Protein AF-A0A5N5MQF2-F1 (afdb_monomer)

Organism: NCBI:txid2182728

pLDDT: mean 72.48, std 24.86, range [33.41, 98.69]

Solvent-accessible surface area (backbone atoms only — not comparable to full-atom values): 11112 Å² total; per-residue (Å²): 139,81,80,82,77,86,70,81,81,87,81,77,82,88,78,95,72,97,70,81,94,75,65,84,89,76,62,84,76,62,68,69,58,71,74,70,72,70,85,84,79,93,79,78,84,90,84,76,84,92,65,84,77,72,84,66,89,66,79,72,50,72,69,56,53,56,50,48,48,52,53,50,50,52,46,42,51,67,66,54,61,62,47,62,47,84,42,76,40,72,67,96,74,68,95,82,85,67,76,70,52,30,34,45,52,43,65,73,66,34,89,53,79,63,49,57,71,69,59,35,41,53,53,63,74,67,57,90,68,75,83,67,92,54,50,88,57,49,50,64,30,55,77,50,75,67,59,73,79,84,81,70,68,79,80,72,96,74,81,131

Foldseek 3Di:
DDDDDPDPPPDDDDDDDPDDPPDVVPPDPPPVLVVPDDPDDDDDDDDDDDDDDDPPPPDDDPVRVLVVLLVVLVCCVPPPLPDDQAAKDADPDDDPPDGIDGSVCCCVPVPQNVDDSVSNSVVVVPDPDDDPSCCVPVVVCVVVVNDDDPPDDPPDPDDD

InterPro domains:
  IPR036866 Ribonuclease Z/Hydroxyacylglutathione hydrolase-like [G3DSA:3.60.15.10] (70-147)
  IPR036866 Ribonuclease Z/Hydroxyacylglutathione hydrolase-like [SSF56281] (76-152)
  IPR051682 Mitochondrial Persulfide Dioxygenase [PTHR43084] (75-150)

Mean predicted aligned error: 16.93 Å

Nearest PDB structures (foldseek):
  2gcu-assembly2_D  TM=9.999E-01  e=8.988E-09  Arabidopsis thaliana
  4chl-assembly1_A  TM=9.758E-01  e=4.267E-07  Homo sapiens
  5ve4-assembly2_B  TM=9.529E-01  e=1.035E-06  Paraburkholderia phytofirmans PsJN
  5ve5-assembly3_C  TM=9.704E-01  e=1.333E-06  Paraburkholderia phytofirmans PsJN
  5ve4-assembly1_A  TM=8.975E-01  e=1.251E-06  Paraburkholderia phytofirmans PsJN

Structure (mmCIF, N/CA/C/O backbone):
data_AF-A0A5N5MQF2-F1
#
_entry.id   AF-A0A5N5MQF2-F1
#
loop_
_atom_site.group_PDB
_atom_site.id
_atom_site.type_symbol
_atom_site.label_atom_id
_atom_site.label_alt_id
_atom_site.label_comp_id
_atom_site.label_asym_id
_atom_site.label_entity_id
_atom_site.label_seq_id
_atom_site.pdbx_PDB_ins_code
_atom_site.Cartn_x
_atom_site.Cartn_y
_atom_site.Cartn_z
_atom_site.occupancy
_atom_site.B_iso_or_equiv
_atom_site.auth_seq_id
_atom_site.auth_comp_id
_atom_site.auth_asym_id
_atom_site.auth_atom_id
_atom_site.pdbx_PDB_model_num
ATOM 1 N N . MET A 1 1 ? -20.393 3.496 -43.168 1.00 39.94 1 MET A N 1
ATOM 2 C CA . MET A 1 1 ? -19.807 2.215 -43.626 1.00 39.94 1 MET A CA 1
ATOM 3 C C . MET A 1 1 ? -18.710 1.911 -42.637 1.00 39.94 1 MET A C 1
ATOM 5 O O . MET A 1 1 ? -17.545 2.183 -42.888 1.00 39.94 1 MET A O 1
ATOM 9 N N . ASP A 1 2 ? -19.152 1.508 -41.455 1.00 40.41 2 ASP A N 1
ATOM 10 C CA . ASP A 1 2 ? -18.338 1.402 -40.256 1.00 40.41 2 ASP A CA 1
ATOM 11 C C . ASP A 1 2 ? -17.749 -0.004 -40.193 1.00 40.41 2 ASP A C 1
ATOM 13 O O . ASP A 1 2 ? -18.472 -1.000 -40.202 1.00 40.41 2 ASP A O 1
ATOM 17 N N . THR A 1 3 ? -16.424 -0.086 -40.182 1.00 43.38 3 THR A N 1
ATOM 18 C CA . THR A 1 3 ? -15.685 -1.309 -39.865 1.00 43.38 3 THR A CA 1
ATOM 19 C C . THR A 1 3 ? -15.815 -1.594 -38.367 1.00 43.38 3 THR A C 1
ATOM 21 O O . THR A 1 3 ? -15.510 -0.702 -37.571 1.00 43.38 3 THR A O 1
ATOM 24 N N . PRO A 1 4 ? -16.234 -2.797 -37.939 1.00 46.19 4 PRO A N 1
ATOM 25 C CA . PRO A 1 4 ? -16.328 -3.108 -36.522 1.00 46.19 4 PRO A CA 1
ATOM 26 C C . PRO A 1 4 ? -14.930 -3.321 -35.933 1.00 46.19 4 PRO A C 1
ATOM 28 O O . PRO A 1 4 ? -14.148 -4.145 -36.407 1.00 46.19 4 PRO A O 1
ATOM 31 N N . ILE A 1 5 ? -14.640 -2.566 -34.875 1.00 44.81 5 ILE A N 1
ATOM 32 C CA . ILE A 1 5 ? -13.528 -2.803 -33.956 1.00 44.81 5 ILE A CA 1
ATOM 33 C C . ILE A 1 5 ? -13.763 -4.172 -33.311 1.00 44.81 5 ILE A C 1
ATOM 35 O O . ILE A 1 5 ? -14.823 -4.409 -32.729 1.00 44.81 5 ILE A O 1
ATOM 39 N N . ALA A 1 6 ? -12.790 -5.076 -33.433 1.00 40.97 6 ALA A N 1
ATOM 40 C CA . ALA A 1 6 ? -12.801 -6.358 -32.746 1.00 40.97 6 ALA A CA 1
ATOM 41 C C . ALA A 1 6 ? -12.780 -6.109 -31.232 1.00 40.97 6 ALA A C 1
ATOM 43 O O . ALA A 1 6 ? -11.758 -5.756 -30.648 1.00 40.97 6 ALA A O 1
ATOM 44 N N . VAL A 1 7 ? -13.944 -6.242 -30.605 1.00 40.75 7 VAL A N 1
ATOM 45 C CA . VAL A 1 7 ? -14.081 -6.264 -29.153 1.00 40.75 7 VAL A CA 1
ATOM 46 C C . VAL A 1 7 ? -13.585 -7.633 -28.699 1.00 40.75 7 VAL A C 1
ATOM 48 O O . VAL A 1 7 ? -14.117 -8.652 -29.139 1.00 40.75 7 VAL A O 1
ATOM 51 N N . ASN A 1 8 ? -12.543 -7.650 -27.866 1.00 43.03 8 ASN A N 1
ATOM 52 C CA . ASN A 1 8 ? -12.005 -8.858 -27.241 1.00 43.03 8 ASN A CA 1
ATOM 53 C C . ASN A 1 8 ? -13.143 -9.738 -26.704 1.00 43.03 8 ASN A C 1
ATOM 55 O O . ASN A 1 8 ? -13.926 -9.321 -25.850 1.00 43.03 8 ASN A O 1
ATOM 59 N N . SER A 1 9 ? -13.219 -10.967 -27.207 1.00 44.78 9 SER A N 1
ATOM 60 C CA . SER A 1 9 ? -14.314 -11.921 -27.019 1.00 44.78 9 SER A CA 1
ATOM 61 C C . SER A 1 9 ? -14.342 -12.600 -25.643 1.00 44.78 9 SER A C 1
ATOM 63 O O . SER A 1 9 ? -14.830 -13.719 -25.524 1.00 44.78 9 SER A O 1
ATOM 65 N N . CYS A 1 10 ? -13.843 -11.963 -24.582 1.00 41.53 10 CYS A N 1
ATOM 66 C CA . CYS A 1 10 ? -13.734 -12.599 -23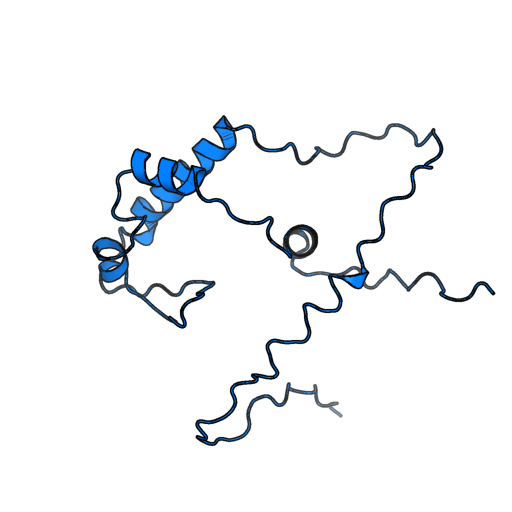.260 1.00 41.53 10 CYS A CA 1
ATOM 67 C C . CYS A 1 10 ? -15.013 -12.482 -22.403 1.00 41.53 10 CYS A C 1
ATOM 69 O O . CYS A 1 10 ? -14.985 -12.607 -21.183 1.00 41.53 10 CYS A O 1
ATOM 71 N N . LEU A 1 11 ? -16.157 -12.225 -23.036 1.00 47.66 11 LEU A N 1
ATOM 72 C CA . LEU A 1 11 ? -17.469 -12.163 -22.396 1.00 47.66 11 LEU A CA 1
ATOM 73 C C . LEU A 1 11 ? -18.433 -13.051 -23.176 1.00 47.66 11 LEU A C 1
ATOM 75 O O . LEU A 1 11 ? -19.255 -12.553 -23.941 1.00 47.66 11 LEU A O 1
ATOM 79 N N . GLN A 1 12 ? -18.325 -14.367 -22.986 1.00 40.62 12 GLN A N 1
ATOM 80 C CA . GLN A 1 12 ? -19.430 -15.294 -23.222 1.00 40.62 12 GLN A CA 1
ATOM 81 C C . GLN A 1 12 ? -19.213 -16.642 -22.510 1.00 40.62 12 GLN A C 1
ATOM 83 O O . GLN A 1 12 ? -18.379 -17.448 -22.893 1.00 40.62 12 GLN A O 1
ATOM 88 N N . ASP A 1 13 ? -20.048 -16.825 -21.487 1.00 38.88 13 ASP A N 1
ATOM 89 C CA . ASP A 1 13 ? -20.686 -18.065 -21.026 1.00 38.88 13 ASP A CA 1
ATOM 90 C C . ASP A 1 13 ? -19.863 -19.171 -20.318 1.00 38.88 13 ASP A C 1
ATOM 92 O O . ASP A 1 13 ? -19.220 -20.018 -20.924 1.00 38.88 13 ASP A O 1
ATOM 96 N N . LYS A 1 14 ? -20.004 -19.151 -18.981 1.00 42.91 14 LYS A N 1
ATOM 97 C CA . LYS A 1 14 ? -20.322 -20.249 -18.038 1.00 42.91 14 LYS A CA 1
ATOM 98 C C . LYS A 1 14 ? -19.770 -21.657 -18.324 1.00 42.91 14 LYS A C 1
ATOM 100 O O . LYS A 1 14 ? -20.151 -22.310 -19.283 1.00 42.91 14 LYS A O 1
ATOM 105 N N . THR A 1 15 ? -19.181 -22.279 -17.304 1.00 33.41 15 THR A N 1
ATOM 106 C CA . THR A 1 15 ? -19.883 -23.187 -16.367 1.00 33.41 15 THR A CA 1
ATOM 107 C C . THR A 1 15 ? -18.901 -23.764 -15.342 1.00 33.41 15 THR A C 1
ATOM 109 O O . THR A 1 15 ? -17.696 -23.805 -15.548 1.00 33.41 15 THR A O 1
ATOM 112 N N . MET A 1 16 ? -19.447 -24.131 -14.187 1.00 46.72 16 MET A N 1
ATOM 113 C CA . MET A 1 16 ? -18.772 -24.716 -13.034 1.00 46.72 16 MET A CA 1
ATOM 114 C C . MET A 1 16 ? -18.243 -26.113 -13.403 1.00 46.72 16 MET A C 1
ATOM 116 O O . MET A 1 16 ? -19.049 -27.016 -13.608 1.00 46.72 16 MET A O 1
ATOM 120 N N . ASP A 1 17 ? -16.924 -26.304 -13.457 1.00 34.88 17 ASP A N 1
ATOM 121 C CA . ASP A 1 17 ? -16.316 -27.630 -13.311 1.00 34.88 17 ASP A CA 1
ATOM 122 C C . ASP A 1 17 ? -15.021 -27.524 -12.496 1.00 34.88 17 ASP A C 1
ATOM 124 O O . ASP A 1 17 ? -14.096 -26.776 -12.816 1.00 34.88 17 ASP A O 1
ATOM 128 N N . THR A 1 18 ? -14.992 -28.234 -11.373 1.00 46.59 18 THR A N 1
ATOM 129 C CA . THR A 1 18 ? -13.865 -28.304 -10.445 1.00 46.59 18 THR A CA 1
ATOM 130 C C . THR A 1 18 ? -12.971 -29.472 -10.836 1.00 46.59 18 THR A C 1
ATOM 132 O O . THR A 1 18 ? -12.947 -30.491 -10.150 1.00 46.59 18 THR A O 1
ATOM 135 N N . SER A 1 19 ? -12.222 -29.352 -11.927 1.00 44.56 19 SER A N 1
ATOM 136 C CA . SER A 1 19 ? -11.018 -30.158 -12.140 1.00 44.56 19 SER A CA 1
ATOM 137 C C . SER A 1 19 ? -10.141 -29.513 -13.214 1.00 44.56 19 SER A C 1
ATOM 139 O O . SER A 1 19 ? -10.631 -29.056 -14.237 1.00 44.56 19 SER A O 1
ATOM 141 N N . THR A 1 20 ? -8.833 -29.448 -12.955 1.00 43.25 20 THR A N 1
ATOM 142 C CA . THR A 1 20 ? -7.781 -28.850 -13.806 1.00 43.25 20 THR A CA 1
ATOM 143 C C . THR A 1 20 ? -7.849 -27.328 -14.010 1.00 43.25 20 THR A C 1
ATOM 145 O O . THR A 1 20 ? -8.266 -26.824 -15.044 1.00 43.25 20 THR A O 1
ATOM 148 N N . ALA A 1 21 ? -7.343 -26.579 -13.024 1.00 38.84 21 ALA A N 1
ATOM 149 C CA . ALA A 1 21 ? -7.030 -25.159 -13.174 1.00 38.84 21 ALA A CA 1
ATOM 150 C C . ALA A 1 21 ? -5.727 -24.980 -13.974 1.00 38.84 21 ALA A C 1
ATOM 152 O O . ALA A 1 21 ? -4.650 -24.892 -13.393 1.00 38.84 21 ALA A O 1
ATOM 153 N N . ASN A 1 22 ? -5.835 -24.934 -15.301 1.00 41.47 22 ASN A N 1
ATOM 154 C CA . ASN A 1 22 ? -4.875 -24.222 -16.141 1.00 41.47 22 ASN A CA 1
ATOM 155 C C . ASN A 1 22 ? -5.629 -23.059 -16.780 1.00 41.47 22 ASN A C 1
ATOM 157 O O . ASN A 1 22 ? -6.371 -23.234 -17.743 1.00 41.47 22 ASN A O 1
ATOM 161 N N . ASP A 1 23 ? -5.482 -21.891 -16.164 1.00 44.72 23 ASP A N 1
ATOM 162 C CA . ASP A 1 23 ? -6.100 -20.644 -16.591 1.00 44.72 23 ASP A CA 1
ATOM 163 C C . ASP A 1 23 ? -5.308 -20.088 -17.796 1.00 44.72 23 ASP A C 1
ATOM 165 O O . ASP A 1 23 ? -4.124 -19.759 -17.642 1.00 44.72 23 ASP A O 1
ATOM 169 N N . PRO A 1 24 ? -5.893 -19.985 -19.005 1.00 38.56 24 PRO A N 1
ATOM 170 C CA . PRO A 1 24 ? -5.155 -19.623 -20.220 1.00 38.56 24 PRO A CA 1
ATOM 171 C C . PRO A 1 24 ? -4.653 -18.170 -20.222 1.00 38.56 24 PRO A C 1
ATOM 173 O O . PRO A 1 24 ? -3.838 -17.802 -21.060 1.00 38.56 24 PRO A O 1
ATOM 176 N N . CYS A 1 25 ? -5.081 -17.340 -19.266 1.00 40.88 25 CYS A N 1
ATOM 177 C CA . CYS A 1 25 ? -4.649 -15.945 -19.160 1.00 40.88 25 CYS A CA 1
ATOM 178 C C . CYS A 1 25 ? -3.288 -15.760 -18.448 1.00 40.88 25 CYS A C 1
ATOM 180 O O . CYS A 1 25 ? -2.805 -14.634 -18.343 1.00 40.88 25 CYS A O 1
ATOM 182 N N . SER A 1 26 ? -2.659 -16.834 -17.952 1.00 46.34 26 SER A N 1
ATOM 183 C CA . SER A 1 26 ? -1.424 -16.746 -17.150 1.00 46.34 26 SER A CA 1
ATOM 184 C C . SER A 1 26 ? -0.123 -17.097 -17.890 1.00 46.34 26 SER A C 1
ATOM 186 O O . SER A 1 26 ? 0.938 -17.036 -17.268 1.00 46.34 26 SER A O 1
ATOM 188 N N . GLN A 1 27 ? -0.152 -17.476 -19.176 1.00 42.53 27 GLN A N 1
ATOM 189 C CA . GLN A 1 27 ? 1.030 -18.085 -19.818 1.00 42.53 27 GLN A CA 1
ATOM 190 C C . GLN A 1 27 ? 1.770 -17.251 -20.878 1.00 42.53 27 GLN A C 1
ATOM 192 O O . GLN A 1 27 ? 2.931 -17.550 -21.129 1.00 42.53 27 GLN A O 1
ATOM 197 N N . ASP A 1 28 ? 1.214 -16.167 -21.421 1.00 42.81 28 ASP A N 1
ATOM 198 C CA . ASP A 1 28 ? 1.810 -15.562 -22.632 1.00 42.81 28 ASP A CA 1
ATOM 199 C C . ASP A 1 28 ? 2.867 -14.461 -22.417 1.00 42.81 28 ASP A C 1
ATOM 201 O O . ASP A 1 28 ? 3.493 -14.020 -23.378 1.00 42.81 28 ASP A O 1
ATOM 205 N N . SER A 1 29 ? 3.133 -14.001 -21.191 1.00 44.06 29 SER A N 1
ATOM 206 C CA . SER A 1 29 ? 4.087 -12.891 -20.975 1.00 44.06 29 SER A CA 1
ATOM 207 C C . SER A 1 29 ? 5.497 -13.311 -20.548 1.00 44.06 29 SER A C 1
ATOM 209 O O . SER A 1 29 ? 6.411 -12.490 -20.604 1.00 44.06 29 SER A O 1
ATOM 211 N N . ASN A 1 30 ? 5.707 -14.566 -20.134 1.00 48.09 30 ASN A N 1
ATOM 212 C CA . ASN A 1 30 ? 6.993 -15.002 -19.568 1.00 48.09 30 ASN A CA 1
ATOM 213 C C . ASN A 1 30 ? 7.973 -15.596 -20.594 1.00 48.09 30 ASN A C 1
ATOM 215 O O . ASN A 1 30 ? 9.176 -15.534 -20.357 1.00 48.09 30 ASN A O 1
ATOM 219 N N . GLU A 1 31 ? 7.518 -16.142 -21.726 1.00 40.78 31 GLU A N 1
ATOM 220 C CA . GLU A 1 31 ? 8.438 -16.779 -22.687 1.00 40.78 31 GLU A CA 1
ATOM 221 C C . GLU A 1 31 ? 9.243 -15.759 -23.507 1.00 40.78 31 GLU A C 1
ATOM 223 O O . GLU A 1 31 ? 10.397 -16.008 -23.852 1.00 40.78 31 GLU A O 1
ATOM 228 N N . HIS A 1 32 ? 8.685 -14.569 -23.749 1.00 37.59 32 HIS A N 1
ATOM 229 C CA . HIS A 1 32 ? 9.365 -13.528 -24.523 1.00 37.59 32 HIS A CA 1
ATOM 230 C C . HIS A 1 32 ? 10.489 -12.821 -23.741 1.00 37.59 32 HIS A C 1
ATOM 232 O O . HIS A 1 32 ? 11.425 -12.292 -24.337 1.00 37.59 32 HIS A O 1
ATOM 238 N N . TYR A 1 33 ? 10.427 -12.828 -22.403 1.00 42.06 33 TYR A N 1
ATOM 239 C CA . TYR A 1 33 ? 11.410 -12.155 -21.547 1.00 42.06 33 TYR A CA 1
ATOM 240 C C . TYR A 1 33 ? 12.741 -12.928 -21.477 1.00 42.06 33 TYR A C 1
ATOM 242 O O . TYR A 1 33 ? 13.809 -12.339 -21.653 1.00 42.06 33 TYR A O 1
ATOM 250 N N . GLU A 1 34 ? 12.681 -14.255 -21.316 1.00 44.44 34 GLU A N 1
ATOM 251 C CA . GLU A 1 34 ? 13.854 -15.141 -21.183 1.00 44.44 34 GLU A CA 1
ATOM 252 C C . GLU A 1 34 ? 14.735 -15.187 -22.447 1.00 44.44 34 GLU A C 1
ATOM 254 O O . GLU A 1 34 ? 15.949 -15.356 -22.360 1.00 44.44 34 GLU A O 1
ATOM 259 N N . GLN A 1 35 ? 14.165 -14.978 -23.637 1.00 42.62 35 GLN A N 1
ATOM 260 C CA . GLN A 1 35 ? 14.924 -15.017 -24.896 1.00 42.62 35 GLN A CA 1
ATOM 261 C C . GLN A 1 35 ? 15.762 -13.758 -25.169 1.00 42.62 35 GLN A C 1
ATOM 263 O O . GLN A 1 35 ? 16.653 -13.792 -26.018 1.00 42.62 35 GLN A O 1
ATOM 268 N N . SER A 1 36 ? 15.521 -12.660 -24.446 1.00 41.84 36 SER A N 1
ATOM 269 C CA . SER A 1 36 ? 16.158 -11.362 -24.717 1.00 41.84 36 SER A CA 1
ATOM 270 C C . SER A 1 36 ? 17.485 -11.124 -23.981 1.00 41.84 36 SER A C 1
ATOM 272 O O . SER A 1 36 ? 18.146 -10.114 -24.216 1.00 41.84 36 SER A O 1
ATOM 274 N N . HIS A 1 37 ? 17.911 -12.028 -23.094 1.00 47.62 37 HIS A N 1
ATOM 275 C CA . HIS A 1 37 ? 19.148 -11.877 -22.318 1.00 47.62 37 HIS A CA 1
ATOM 276 C C . HIS A 1 37 ? 20.272 -12.767 -22.866 1.00 47.62 37 HIS A C 1
ATOM 278 O O . HIS A 1 37 ? 20.575 -13.832 -22.333 1.00 47.62 37 HIS A O 1
ATOM 284 N N . GLN A 1 38 ? 20.919 -12.312 -23.941 1.00 45.22 38 GLN A N 1
ATOM 285 C CA . GLN A 1 38 ? 22.249 -12.795 -24.333 1.00 45.22 38 GLN A CA 1
ATOM 286 C C . GLN A 1 38 ? 23.336 -11.968 -23.610 1.00 45.22 38 GLN A C 1
ATOM 288 O O . GLN A 1 38 ? 23.121 -10.779 -23.361 1.00 45.22 38 GLN A O 1
ATOM 293 N N . PRO A 1 39 ? 24.494 -12.554 -23.245 1.00 40.91 39 PRO A N 1
ATOM 294 C CA . PRO A 1 39 ? 25.554 -11.834 -22.539 1.00 40.91 39 PRO A CA 1
ATOM 295 C C . PRO A 1 39 ? 26.144 -10.718 -23.416 1.00 40.91 39 PRO A C 1
ATOM 297 O O . PRO A 1 39 ? 26.428 -10.927 -24.593 1.00 40.91 39 PRO A O 1
ATOM 300 N N . LEU A 1 40 ? 26.327 -9.530 -22.830 1.00 45.06 40 LEU A N 1
ATOM 301 C CA . LEU A 1 40 ? 26.875 -8.345 -23.497 1.00 45.06 40 LEU A CA 1
ATOM 302 C C . LEU A 1 40 ? 28.302 -8.606 -24.018 1.00 45.06 40 LEU A C 1
ATOM 304 O O . LEU A 1 40 ? 29.215 -8.871 -23.235 1.00 45.06 40 LEU A O 1
ATOM 308 N N . ASP A 1 41 ? 28.476 -8.502 -25.337 1.00 38.16 41 ASP A N 1
ATOM 309 C CA . ASP A 1 41 ? 29.759 -8.560 -26.043 1.00 38.16 41 ASP A CA 1
ATOM 310 C C . ASP A 1 41 ? 30.619 -7.311 -25.746 1.00 38.16 41 ASP A C 1
ATOM 312 O O . ASP A 1 41 ? 30.142 -6.175 -25.729 1.00 38.16 41 ASP A O 1
ATOM 316 N N . SER A 1 42 ? 31.905 -7.529 -25.474 1.00 44.59 42 SER A N 1
ATOM 317 C CA . SER A 1 42 ? 32.833 -6.590 -24.830 1.00 44.59 42 SER A CA 1
ATOM 318 C C . SER A 1 42 ? 33.600 -5.654 -25.775 1.00 44.59 42 SER A C 1
ATOM 320 O O . SER A 1 42 ? 34.690 -5.195 -25.432 1.00 44.59 42 SER A O 1
ATOM 322 N N . THR A 1 43 ? 33.072 -5.322 -26.954 1.00 46.81 43 THR A N 1
ATOM 323 C CA . THR A 1 43 ? 33.776 -4.423 -27.887 1.00 46.81 43 THR A CA 1
ATOM 324 C C . THR A 1 43 ? 32.899 -3.281 -28.393 1.00 46.81 43 THR A C 1
ATOM 326 O O . THR A 1 43 ? 32.229 -3.401 -29.414 1.00 46.81 43 THR A O 1
ATOM 329 N N . LEU A 1 44 ? 32.966 -2.132 -27.713 1.00 40.12 44 LEU A N 1
ATOM 330 C CA . LEU A 1 44 ? 32.509 -0.833 -28.225 1.00 40.12 44 LEU A CA 1
ATOM 331 C C . LEU A 1 44 ? 33.734 0.055 -28.529 1.00 40.12 44 LEU A C 1
ATOM 333 O O . LEU A 1 44 ? 34.629 0.152 -27.684 1.00 40.12 44 LEU A O 1
ATOM 337 N N . PRO A 1 45 ? 33.819 0.694 -29.714 1.00 39.78 45 PRO A N 1
ATOM 338 C CA . PRO A 1 45 ? 34.944 1.555 -30.072 1.00 39.78 45 PRO A CA 1
ATOM 339 C C . PRO A 1 45 ? 34.948 2.864 -29.261 1.00 39.78 45 PRO A C 1
ATOM 341 O O . PRO A 1 45 ? 33.882 3.387 -28.922 1.00 39.78 45 PRO A O 1
ATOM 344 N N . PRO A 1 46 ? 36.132 3.435 -28.964 1.00 49.91 46 PRO A N 1
ATOM 345 C CA . PRO A 1 46 ? 36.229 4.696 -28.251 1.00 49.91 46 PRO A CA 1
ATOM 346 C C . PRO A 1 46 ? 35.915 5.843 -29.216 1.00 49.91 46 PRO A C 1
ATOM 348 O O . PRO A 1 46 ? 36.308 5.796 -30.380 1.00 49.91 46 PRO A O 1
ATOM 351 N N . ASN A 1 47 ? 35.295 6.899 -28.688 1.00 48.47 47 ASN A N 1
ATOM 352 C CA . ASN A 1 47 ? 35.004 8.196 -29.321 1.00 48.47 47 ASN A CA 1
ATOM 353 C C . ASN A 1 47 ? 33.555 8.382 -29.802 1.00 48.47 47 ASN A C 1
ATOM 355 O O . ASN A 1 47 ? 33.281 8.492 -30.995 1.00 48.47 47 ASN A O 1
ATOM 359 N N . ALA A 1 48 ? 32.647 8.554 -28.839 1.00 38.44 48 ALA A N 1
ATOM 360 C CA . ALA A 1 48 ? 31.477 9.415 -29.008 1.00 38.44 48 ALA A CA 1
ATOM 361 C C . ALA A 1 48 ? 31.747 10.761 -28.294 1.00 38.44 48 ALA A C 1
ATOM 363 O O . ALA A 1 48 ? 32.352 10.759 -27.217 1.00 38.44 48 ALA A O 1
ATOM 364 N N . PRO A 1 49 ? 31.369 11.914 -28.878 1.00 40.44 49 PRO A N 1
ATOM 365 C CA . PRO A 1 49 ? 31.644 13.225 -28.300 1.00 40.44 49 PRO A CA 1
ATOM 366 C C . PRO A 1 49 ? 30.829 13.443 -27.020 1.00 40.44 49 PRO A C 1
ATOM 368 O O . PRO A 1 49 ? 29.640 13.137 -26.970 1.00 40.44 49 PRO A O 1
ATOM 371 N N . ALA A 1 50 ? 31.482 14.006 -26.001 1.00 49.56 50 ALA A N 1
ATOM 372 C CA . ALA A 1 50 ? 30.876 14.388 -24.733 1.00 49.56 50 ALA A CA 1
ATOM 373 C C . ALA A 1 50 ? 29.816 15.480 -24.951 1.00 49.56 50 ALA A C 1
ATOM 375 O O . ALA A 1 50 ? 30.133 16.670 -24.968 1.00 49.56 50 ALA A O 1
ATOM 376 N N . ASN A 1 51 ? 28.557 15.080 -25.128 1.00 42.94 51 ASN A N 1
ATOM 377 C CA . ASN A 1 51 ? 27.426 15.960 -24.885 1.00 42.94 51 ASN A CA 1
ATOM 378 C C . ASN A 1 51 ? 26.896 15.712 -23.465 1.00 42.94 51 ASN A C 1
ATOM 380 O O . ASN A 1 51 ? 27.033 14.628 -22.903 1.00 42.94 51 ASN A O 1
ATOM 384 N N . SER A 1 52 ? 26.426 16.800 -22.862 1.00 46.97 52 SER A N 1
ATOM 385 C CA . SER A 1 52 ? 25.907 1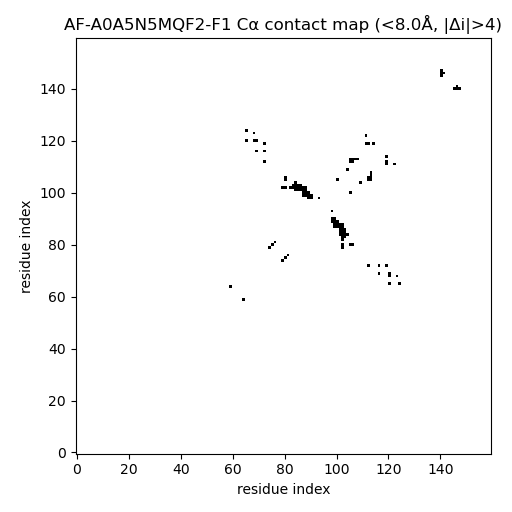6.936 -21.499 1.00 46.97 52 SER A CA 1
ATOM 386 C C . SER A 1 52 ? 25.345 15.645 -20.907 1.00 46.97 52 SER A C 1
ATOM 388 O O . SER A 1 52 ? 24.364 15.110 -21.420 1.00 46.97 52 SER A O 1
ATOM 390 N N . SER A 1 53 ? 25.968 15.207 -19.809 1.00 39.69 53 SER A N 1
ATOM 391 C CA . SER A 1 53 ? 25.571 14.049 -19.011 1.00 39.69 53 SER A CA 1
ATOM 392 C C . SER A 1 53 ? 24.046 13.971 -18.902 1.00 39.69 53 SER A C 1
ATOM 394 O O . SER A 1 53 ? 23.450 14.925 -18.392 1.00 39.69 53 SER A O 1
ATOM 396 N N . PRO A 1 54 ? 23.399 12.865 -19.312 1.00 44.91 54 PRO A N 1
ATOM 397 C CA . PRO A 1 54 ? 22.084 12.579 -18.774 1.00 44.91 54 PRO A CA 1
ATOM 398 C C . PRO A 1 54 ? 22.258 12.534 -17.255 1.00 44.91 54 PRO A C 1
ATOM 400 O O . PRO A 1 54 ? 23.284 12.052 -16.758 1.00 44.91 54 PRO A O 1
ATOM 403 N N . GLU A 1 55 ? 21.315 13.108 -16.516 1.00 45.47 55 GLU A N 1
ATOM 404 C CA . GLU A 1 55 ? 21.202 12.885 -15.080 1.00 45.47 55 GLU A CA 1
ATOM 405 C C . GLU A 1 55 ? 21.137 11.365 -14.900 1.00 45.47 55 GLU A C 1
ATOM 407 O O . GLU A 1 55 ? 20.113 10.733 -15.155 1.00 45.47 55 GLU A O 1
ATOM 412 N N . SER A 1 56 ? 22.282 10.745 -14.602 1.00 45.31 56 SER A N 1
ATOM 413 C CA . SER A 1 56 ? 22.354 9.307 -14.410 1.00 45.31 56 SER A CA 1
ATOM 414 C C . SER A 1 56 ? 21.369 9.002 -13.298 1.00 45.31 56 SER A C 1
ATOM 416 O O . SER A 1 56 ? 21.448 9.660 -12.254 1.00 45.31 56 SER A O 1
ATOM 418 N N . LEU A 1 57 ? 20.465 8.048 -13.524 1.00 49.88 57 LEU A N 1
ATOM 419 C CA . LEU A 1 57 ? 19.656 7.416 -12.486 1.00 49.88 57 LEU A CA 1
ATOM 420 C C . LEU A 1 57 ? 20.605 6.950 -11.378 1.00 49.88 57 LEU A C 1
ATOM 422 O O . LEU A 1 57 ? 21.160 5.855 -11.402 1.00 49.88 57 LEU A O 1
ATOM 426 N N . SER A 1 58 ? 20.884 7.855 -10.452 1.00 57.75 58 SER A N 1
ATOM 427 C CA . SER A 1 58 ? 21.846 7.663 -9.390 1.00 57.75 58 SER A CA 1
ATOM 428 C C . SER A 1 58 ? 21.135 6.788 -8.385 1.00 57.75 58 SER A C 1
ATOM 430 O O . SER A 1 58 ? 20.076 7.164 -7.873 1.00 57.75 58 SER A O 1
ATOM 432 N N . ILE A 1 59 ? 21.693 5.596 -8.152 1.00 58.72 59 ILE A N 1
ATOM 433 C CA . ILE A 1 59 ? 21.182 4.668 -7.146 1.00 58.72 59 ILE A CA 1
ATOM 434 C C . ILE A 1 59 ? 20.951 5.482 -5.865 1.00 58.72 59 ILE A C 1
ATOM 436 O O . ILE A 1 59 ? 21.884 6.144 -5.392 1.00 58.72 59 ILE A O 1
ATOM 440 N N . PRO A 1 60 ? 19.713 5.529 -5.343 1.00 64.31 60 PRO A N 1
ATOM 441 C CA . PRO A 1 60 ? 19.402 6.383 -4.213 1.00 64.31 60 PRO A CA 1
ATOM 442 C C . PRO A 1 60 ? 20.280 5.983 -3.027 1.00 64.31 60 PRO A C 1
ATOM 444 O O . PRO A 1 60 ? 20.460 4.801 -2.739 1.00 64.31 60 PRO A O 1
ATOM 447 N N . THR A 1 61 ? 20.851 6.975 -2.338 1.00 74.62 61 THR A N 1
ATOM 448 C CA . THR A 1 61 ? 21.663 6.702 -1.148 1.00 74.62 61 THR A CA 1
ATOM 449 C C . THR A 1 61 ? 20.815 5.990 -0.088 1.00 74.62 61 THR A C 1
ATOM 451 O O . THR A 1 61 ? 19.599 6.211 -0.042 1.00 74.62 61 THR A O 1
ATOM 454 N N . PRO A 1 62 ? 21.412 5.185 0.811 1.00 71.00 62 PRO A N 1
ATOM 455 C CA . PRO A 1 62 ? 20.668 4.532 1.891 1.00 71.00 62 PRO A CA 1
ATOM 456 C C . PRO A 1 62 ? 19.806 5.513 2.700 1.00 71.00 62 PRO A C 1
ATOM 458 O O . PRO A 1 62 ? 18.676 5.202 3.064 1.00 71.00 62 PRO A O 1
ATOM 461 N N . GLN A 1 63 ? 20.290 6.745 2.897 1.00 72.00 63 GLN A N 1
ATOM 462 C CA . GLN A 1 63 ? 19.531 7.817 3.539 1.00 72.00 63 GLN A CA 1
ATOM 463 C C . GLN A 1 63 ? 18.306 8.249 2.715 1.00 72.00 63 GLN A C 1
ATOM 465 O O . GLN A 1 63 ? 17.238 8.460 3.285 1.00 72.00 63 GLN A O 1
ATOM 470 N N . ARG A 1 64 ? 18.418 8.349 1.380 1.00 76.31 64 ARG A N 1
ATOM 471 C CA . ARG A 1 64 ? 17.267 8.654 0.512 1.00 76.31 64 ARG A CA 1
ATOM 472 C C . ARG A 1 64 ? 16.230 7.531 0.539 1.00 76.31 64 ARG A C 1
ATOM 474 O O . ARG A 1 64 ? 15.050 7.842 0.633 1.00 76.31 64 ARG A O 1
ATOM 481 N N . ILE A 1 65 ? 16.649 6.262 0.516 1.00 73.38 65 ILE A N 1
ATOM 482 C CA . ILE A 1 65 ? 15.732 5.107 0.582 1.00 73.38 65 ILE A CA 1
ATOM 483 C C . ILE A 1 65 ? 14.999 5.070 1.928 1.00 73.38 65 ILE A C 1
ATOM 485 O O . ILE A 1 65 ? 13.774 4.991 1.958 1.00 73.38 65 ILE A O 1
ATOM 489 N N . SER A 1 66 ? 15.733 5.219 3.033 1.00 73.88 66 SER A N 1
ATOM 490 C CA . SER A 1 66 ? 15.163 5.319 4.383 1.00 73.88 66 SER A CA 1
ATOM 491 C C . SER A 1 66 ? 14.068 6.391 4.460 1.00 73.88 66 SER A C 1
ATOM 493 O O . SER A 1 66 ? 12.996 6.153 5.011 1.00 73.88 66 SER A O 1
ATOM 495 N N . ASN A 1 67 ? 14.306 7.566 3.869 1.00 83.50 67 ASN A N 1
ATOM 496 C CA . ASN A 1 67 ? 13.341 8.665 3.894 1.00 83.50 67 ASN A CA 1
ATOM 497 C C . ASN A 1 67 ? 12.080 8.377 3.060 1.00 83.50 67 ASN A C 1
ATOM 499 O O . ASN A 1 67 ? 11.017 8.913 3.375 1.00 83.50 67 ASN A O 1
ATOM 503 N N . ILE A 1 68 ? 12.166 7.525 2.031 1.00 89.62 68 ILE A N 1
ATOM 504 C CA . ILE A 1 68 ? 11.007 7.131 1.215 1.00 89.62 68 ILE A CA 1
ATOM 505 C C . ILE A 1 68 ? 10.015 6.315 2.052 1.00 89.62 68 ILE A C 1
ATOM 507 O O . ILE A 1 68 ? 8.819 6.597 1.997 1.00 89.62 68 ILE A O 1
ATOM 511 N N . TYR A 1 69 ? 10.482 5.362 2.868 1.00 92.12 69 TYR A N 1
ATOM 512 C CA . TYR A 1 69 ? 9.588 4.549 3.705 1.00 92.12 69 TYR A CA 1
ATOM 513 C C . TYR A 1 69 ? 8.834 5.383 4.736 1.00 92.12 69 TYR A C 1
ATOM 515 O O . TYR A 1 69 ? 7.627 5.212 4.890 1.00 92.12 69 TYR A O 1
ATOM 523 N N . LEU A 1 70 ? 9.526 6.317 5.388 1.00 90.81 70 LEU A N 1
ATOM 524 C CA . LEU A 1 70 ? 8.916 7.210 6.373 1.00 90.81 70 LEU A CA 1
ATOM 525 C C . LEU A 1 70 ? 7.899 8.153 5.727 1.00 90.81 70 LEU A C 1
ATOM 527 O O . LEU A 1 70 ? 6.777 8.302 6.207 1.00 90.81 70 LEU A O 1
ATOM 531 N N . THR A 1 71 ? 8.253 8.723 4.572 1.00 93.56 71 THR A N 1
ATOM 532 C CA . THR A 1 71 ? 7.339 9.575 3.796 1.00 93.56 71 THR A CA 1
ATOM 533 C C . THR A 1 71 ? 6.082 8.805 3.392 1.00 93.56 71 THR A C 1
ATOM 535 O O . THR A 1 71 ? 4.971 9.318 3.515 1.00 93.56 71 THR A O 1
ATOM 538 N N . PHE A 1 72 ? 6.244 7.558 2.945 1.00 94.44 72 PHE A N 1
ATOM 539 C CA . PHE A 1 72 ? 5.128 6.700 2.567 1.00 94.44 72 PHE A CA 1
ATOM 540 C C . PHE A 1 72 ? 4.236 6.350 3.763 1.00 94.44 72 PHE A C 1
ATOM 542 O O . PHE A 1 72 ? 3.020 6.504 3.674 1.00 94.44 72 PHE A O 1
ATOM 549 N N . ALA A 1 73 ? 4.819 5.941 4.893 1.00 94.62 73 ALA A N 1
ATOM 550 C CA . ALA A 1 73 ? 4.065 5.621 6.103 1.00 94.62 73 ALA A CA 1
ATOM 551 C C . ALA A 1 73 ? 3.270 6.835 6.609 1.00 94.62 73 ALA A C 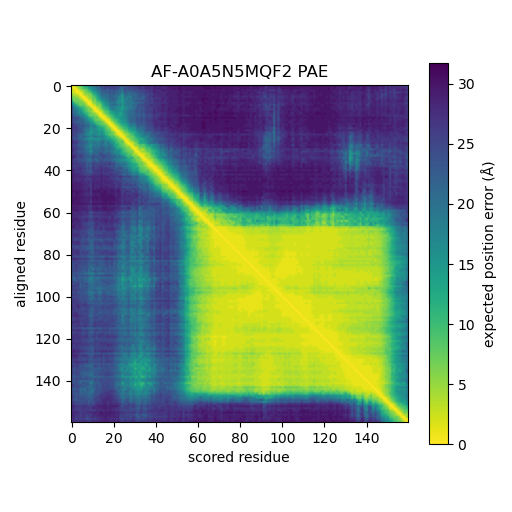1
ATOM 553 O O . ALA A 1 73 ? 2.064 6.743 6.838 1.00 94.62 73 ALA A O 1
ATOM 554 N N . SER A 1 74 ? 3.921 8.001 6.668 1.00 95.25 74 SER A N 1
ATOM 555 C CA . SER A 1 74 ? 3.287 9.270 7.032 1.00 95.25 74 SER A CA 1
ATOM 556 C C . SER A 1 74 ? 2.114 9.617 6.112 1.00 95.25 74 SER A C 1
ATOM 558 O O . SER A 1 74 ? 1.044 9.992 6.594 1.00 95.25 74 SER A O 1
ATOM 560 N N . PHE A 1 75 ? 2.263 9.441 4.794 1.00 96.12 75 PHE A N 1
ATOM 561 C CA . PHE A 1 75 ? 1.163 9.642 3.851 1.00 96.12 75 PHE A CA 1
ATOM 562 C C . PHE A 1 75 ? -0.008 8.694 4.134 1.00 96.12 75 PHE A C 1
ATOM 564 O O . PHE A 1 75 ? -1.150 9.143 4.217 1.00 96.12 75 PHE A O 1
ATOM 571 N N . LEU A 1 76 ? 0.257 7.398 4.323 1.00 96.69 76 LEU A N 1
ATOM 572 C CA . LEU A 1 76 ? -0.793 6.416 4.592 1.00 96.69 76 LEU A CA 1
ATOM 573 C C . LEU A 1 76 ? -1.577 6.754 5.865 1.00 96.69 76 LEU A C 1
ATOM 575 O O . LEU A 1 76 ? -2.807 6.777 5.824 1.00 96.69 76 LEU A O 1
ATOM 579 N N . TRP A 1 77 ? -0.893 7.058 6.971 1.00 96.69 77 TRP A N 1
ATOM 580 C CA . TRP A 1 77 ? -1.555 7.373 8.239 1.00 96.69 77 TRP A CA 1
ATOM 581 C C . TRP A 1 77 ? -2.365 8.666 8.182 1.00 96.69 77 TRP A C 1
ATOM 583 O O . TRP A 1 77 ? -3.496 8.699 8.662 1.00 96.69 77 TRP A O 1
ATOM 593 N N . ASN A 1 78 ? -1.812 9.718 7.575 1.00 97.38 78 ASN A N 1
ATOM 594 C CA . ASN A 1 78 ? -2.438 11.038 7.596 1.00 97.38 78 ASN A CA 1
ATOM 595 C C . ASN A 1 78 ? -3.505 11.226 6.514 1.00 97.38 78 ASN A C 1
ATOM 597 O O . ASN A 1 78 ? -4.438 12.001 6.722 1.00 97.38 78 ASN A O 1
ATOM 601 N N . GLN A 1 79 ? -3.401 10.526 5.381 1.00 97.69 79 GLN A N 1
ATOM 602 C CA . GLN A 1 79 ? -4.295 10.735 4.237 1.00 97.69 79 GLN A CA 1
ATOM 603 C C . GLN A 1 79 ? -5.299 9.603 4.020 1.00 97.69 79 GLN A C 1
ATOM 605 O O . GLN A 1 79 ? -6.417 9.880 3.598 1.00 97.69 79 GLN A O 1
ATOM 610 N N . ILE A 1 80 ? -4.916 8.345 4.265 1.00 97.50 80 ILE A N 1
ATOM 611 C CA . ILE A 1 80 ? -5.774 7.184 3.976 1.00 97.50 80 ILE A CA 1
ATOM 612 C C . ILE A 1 80 ? -6.402 6.644 5.258 1.00 97.50 80 ILE A C 1
ATOM 614 O O . ILE A 1 80 ? -7.618 6.503 5.332 1.00 97.50 80 ILE A O 1
ATOM 618 N N . LEU A 1 81 ? -5.601 6.383 6.292 1.00 97.19 81 LEU A N 1
ATOM 619 C CA . LEU A 1 81 ? -6.095 5.811 7.550 1.00 97.19 81 LEU A CA 1
ATOM 620 C C . LEU A 1 81 ? -6.770 6.845 8.467 1.00 97.19 81 LEU A C 1
ATOM 622 O O . LEU A 1 81 ? -7.323 6.481 9.502 1.00 97.19 81 LEU A O 1
ATOM 626 N N . SER A 1 82 ? -6.761 8.121 8.077 1.00 97.69 82 SER A N 1
ATOM 627 C CA . SER A 1 82 ? -7.534 9.194 8.710 1.00 97.69 82 SER A CA 1
ATOM 628 C C . SER A 1 82 ? -8.978 9.293 8.196 1.00 97.69 82 SER A C 1
ATOM 630 O O . SER A 1 82 ? -9.787 10.019 8.778 1.00 97.69 82 SER A O 1
ATOM 632 N N . LEU A 1 83 ? -9.316 8.575 7.118 1.00 98.44 83 LEU A N 1
ATOM 633 C CA . LEU A 1 83 ? -10.667 8.522 6.559 1.00 98.44 83 LEU A CA 1
ATOM 634 C C . LEU A 1 83 ? -11.628 7.729 7.475 1.00 98.44 83 LEU A C 1
ATOM 636 O O . LEU A 1 83 ? -11.186 6.974 8.346 1.00 98.44 83 LEU A O 1
ATOM 640 N N . PRO A 1 84 ? -12.959 7.866 7.298 1.00 98.62 84 PRO A N 1
ATOM 641 C CA . PRO A 1 84 ? -13.938 7.066 8.032 1.00 98.62 84 PRO A CA 1
ATOM 642 C C . PRO A 1 84 ? -13.686 5.560 7.896 1.00 98.62 84 PRO A C 1
ATOM 644 O O . PRO A 1 84 ? -13.332 5.079 6.819 1.00 98.62 84 PRO A O 1
ATOM 647 N N . LYS A 1 85 ? -13.895 4.803 8.980 1.00 98.44 85 LYS A N 1
ATOM 648 C CA . LYS A 1 85 ? -13.554 3.369 9.056 1.00 98.44 85 LYS A CA 1
ATOM 649 C C . LYS A 1 85 ? -14.285 2.492 8.036 1.00 98.44 85 LYS A C 1
ATOM 651 O O . LYS A 1 85 ? -13.775 1.438 7.683 1.00 98.44 85 LYS A O 1
ATOM 656 N N . ASP A 1 86 ? -15.460 2.912 7.591 1.00 98.50 86 ASP A N 1
ATOM 657 C CA . ASP A 1 86 ? -16.299 2.255 6.587 1.00 98.50 86 ASP A CA 1
ATOM 658 C C . ASP A 1 86 ? -15.909 2.606 5.140 1.00 98.50 86 ASP A C 1
ATOM 660 O O . ASP A 1 86 ? -16.501 2.087 4.195 1.00 98.50 86 ASP A O 1
ATOM 664 N N . THR A 1 87 ? -14.897 3.457 4.945 1.00 98.69 87 THR A N 1
ATOM 665 C CA . THR A 1 87 ? -14.379 3.783 3.614 1.00 98.69 87 THR A CA 1
ATOM 666 C C . THR A 1 87 ? -13.736 2.553 2.986 1.00 98.69 87 THR A C 1
ATOM 668 O O . THR A 1 87 ? -12.815 1.968 3.560 1.00 98.69 87 THR A O 1
ATOM 671 N N . PHE A 1 88 ? -14.187 2.196 1.784 1.00 98.62 88 PHE A N 1
ATOM 672 C CA . PHE A 1 88 ? -13.606 1.109 1.003 1.00 98.62 88 PHE A CA 1
ATOM 673 C C . PHE A 1 88 ? -12.225 1.471 0.450 1.00 98.62 88 PHE A C 1
ATOM 675 O O . PHE A 1 88 ? -12.009 2.566 -0.070 1.00 98.62 88 PHE A O 1
ATOM 682 N N . ILE A 1 89 ? -11.315 0.504 0.501 1.00 98.50 89 ILE A N 1
ATOM 683 C CA . ILE A 1 89 ? -9.982 0.557 -0.089 1.00 98.50 89 ILE A CA 1
ATOM 684 C C . ILE A 1 89 ? -9.945 -0.439 -1.247 1.00 98.50 89 ILE A C 1
ATOM 686 O O . ILE A 1 89 ? -10.085 -1.645 -1.044 1.00 98.50 89 ILE A O 1
ATOM 690 N N . TYR A 1 90 ? -9.728 0.079 -2.457 1.00 98.25 90 TYR A N 1
ATOM 691 C CA . TYR A 1 90 ? -9.532 -0.708 -3.674 1.00 98.25 90 TYR A CA 1
ATOM 692 C C . TYR A 1 90 ? -8.044 -0.686 -4.051 1.00 98.25 90 TYR A C 1
ATOM 694 O O . TYR A 1 90 ? -7.567 0.330 -4.568 1.00 98.25 90 TYR A O 1
ATOM 702 N N . PRO A 1 91 ? -7.279 -1.751 -3.750 1.00 97.69 91 PRO A N 1
ATOM 703 C CA . PRO A 1 91 ? -5.856 -1.785 -4.052 1.00 97.69 91 PRO A CA 1
ATOM 704 C C . PRO A 1 91 ? -5.619 -1.954 -5.557 1.00 97.69 91 PRO A C 1
ATOM 706 O O . PRO A 1 91 ? -6.376 -2.626 -6.251 1.00 97.69 91 PRO A O 1
ATOM 709 N N . ALA A 1 92 ? -4.520 -1.388 -6.062 1.00 97.81 92 ALA A N 1
ATOM 710 C CA . ALA A 1 92 ? -4.120 -1.578 -7.458 1.00 97.81 92 ALA A CA 1
ATOM 711 C C . ALA A 1 92 ? -3.670 -3.021 -7.759 1.00 97.81 92 ALA A C 1
ATOM 713 O O . ALA A 1 92 ? -3.777 -3.473 -8.893 1.00 97.81 92 ALA A O 1
ATOM 714 N N . HIS A 1 93 ? -3.152 -3.729 -6.751 1.00 97.00 93 HIS A N 1
ATOM 715 C CA . HIS A 1 93 ? -2.685 -5.107 -6.872 1.00 97.00 93 HIS A CA 1
ATOM 716 C C . HIS A 1 93 ? -3.034 -5.890 -5.609 1.00 97.00 93 HIS A C 1
ATOM 718 O O . HIS A 1 93 ? -2.894 -5.374 -4.499 1.00 97.00 93 HIS A O 1
ATOM 724 N N . ASP A 1 94 ? -3.395 -7.154 -5.789 1.00 97.44 94 ASP A N 1
ATOM 725 C CA . ASP A 1 94 ? -3.503 -8.143 -4.728 1.00 97.44 94 ASP A CA 1
ATOM 726 C C . ASP A 1 94 ? -2.940 -9.482 -5.228 1.00 97.44 94 ASP A C 1
ATOM 728 O O . ASP A 1 94 ? -3.070 -9.828 -6.401 1.00 97.44 94 ASP A O 1
ATOM 732 N N . TYR A 1 95 ? -2.284 -10.220 -4.335 1.00 96.38 95 TYR A N 1
ATOM 733 C CA . TYR A 1 95 ? -1.619 -11.491 -4.651 1.00 96.38 95 TYR A CA 1
ATOM 734 C C . TYR A 1 95 ? -2.231 -12.680 -3.891 1.00 96.38 95 TYR A C 1
ATOM 736 O O . TYR A 1 95 ? -1.623 -13.745 -3.806 1.00 96.38 95 TYR A O 1
ATOM 744 N N . ARG A 1 96 ? -3.405 -12.493 -3.275 1.00 96.06 96 ARG A N 1
ATOM 745 C CA . ARG A 1 96 ? -4.095 -13.463 -2.406 1.00 96.06 96 ARG A CA 1
ATOM 746 C C . ARG A 1 96 ? -5.563 -13.700 -2.795 1.00 96.06 96 ARG A C 1
ATOM 748 O O . ARG A 1 96 ? -6.215 -14.519 -2.155 1.00 96.06 96 ARG A O 1
ATOM 755 N N . GLY A 1 97 ? -6.064 -13.027 -3.830 1.00 96.12 97 GLY A N 1
ATOM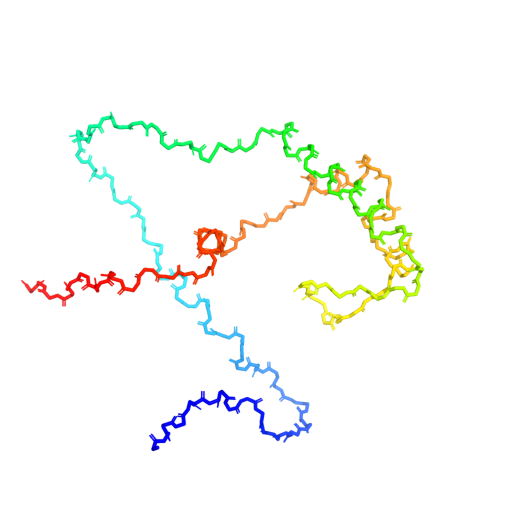 756 C CA . GLY A 1 97 ? -7.441 -13.099 -4.319 1.00 96.12 97 GLY A CA 1
ATOM 757 C C . GLY A 1 97 ? -8.420 -12.114 -3.662 1.00 96.12 97 GLY A C 1
ATOM 758 O O . GLY A 1 97 ? -9.627 -12.284 -3.818 1.00 96.12 97 GLY A O 1
ATOM 759 N N . PHE A 1 98 ? -7.947 -11.108 -2.922 1.00 96.75 98 PHE A N 1
ATOM 760 C CA . PHE A 1 98 ? -8.799 -10.069 -2.334 1.00 96.75 98 PHE A CA 1
ATOM 761 C C . PHE A 1 98 ? -9.043 -8.917 -3.313 1.00 96.75 98 PHE A C 1
ATOM 763 O O . PHE A 1 98 ? -8.150 -8.512 -4.052 1.00 96.75 98 PHE A O 1
ATOM 770 N N . THR A 1 99 ? -10.255 -8.360 -3.298 1.00 97.12 99 THR A N 1
ATOM 771 C CA . THR A 1 99 ? -10.678 -7.305 -4.240 1.00 97.12 99 THR A CA 1
ATOM 772 C C . THR A 1 99 ? -10.968 -5.961 -3.575 1.00 97.12 99 THR A C 1
ATOM 774 O O . THR A 1 99 ? -10.899 -4.926 -4.236 1.00 97.12 99 THR A O 1
ATOM 777 N N . VAL A 1 100 ? -11.293 -5.955 -2.279 1.00 97.94 100 VAL A N 1
ATOM 778 C CA . VAL A 1 100 ? -11.632 -4.755 -1.505 1.00 97.94 100 VAL A CA 1
ATOM 779 C C . VAL A 1 100 ? -11.353 -4.991 -0.018 1.00 97.94 100 VAL A C 1
ATOM 781 O O . VAL A 1 100 ? -11.459 -6.119 0.462 1.00 97.94 100 VAL A O 1
ATOM 784 N N . SER A 1 101 ? -11.001 -3.924 0.692 1.00 98.19 101 SER A N 1
ATOM 785 C CA . SER A 1 101 ? -10.883 -3.856 2.156 1.00 98.19 101 SER A CA 1
ATOM 786 C C . SER A 1 101 ? -11.550 -2.564 2.648 1.00 98.19 101 SER A C 1
ATOM 788 O O . SER A 1 101 ? -12.119 -1.807 1.855 1.00 98.19 101 SER A O 1
ATOM 790 N N . THR A 1 102 ? -11.470 -2.270 3.938 1.00 98.62 102 THR A N 1
ATOM 791 C CA . THR A 1 102 ? -11.914 -1.007 4.533 1.00 98.62 102 THR A CA 1
ATOM 792 C C . THR A 1 102 ? -10.813 -0.371 5.369 1.00 98.62 102 THR A C 1
ATOM 794 O O . THR A 1 102 ? -9.904 -1.043 5.857 1.00 98.62 102 THR A O 1
ATOM 797 N N . VAL A 1 103 ? -10.903 0.942 5.589 1.00 98.56 103 VAL A N 1
ATOM 798 C CA . VAL A 1 103 ? -9.969 1.651 6.480 1.00 98.56 103 VAL A CA 1
ATOM 799 C C . VAL A 1 103 ? -9.947 1.016 7.872 1.00 98.56 103 VAL A C 1
ATOM 801 O O . VAL A 1 103 ? -8.875 0.809 8.435 1.00 98.56 103 VAL A O 1
ATOM 804 N N . GLY A 1 104 ? -11.111 0.649 8.415 1.00 98.38 104 GLY A N 1
ATOM 805 C CA . GLY A 1 104 ? -11.210 -0.016 9.713 1.00 98.38 104 GLY A CA 1
ATOM 806 C C . GLY A 1 104 ? -10.485 -1.363 9.758 1.00 98.38 104 GLY A C 1
ATOM 807 O O . GLY A 1 104 ? -9.790 -1.639 10.736 1.00 98.38 104 GLY A O 1
ATOM 808 N N . GLU A 1 105 ? -10.607 -2.173 8.704 1.00 98.38 105 GLU A N 1
ATOM 809 C CA . GLU A 1 105 ? -9.908 -3.457 8.592 1.00 98.38 105 GLU A CA 1
ATOM 810 C C . GLU A 1 105 ? -8.392 -3.271 8.498 1.00 98.38 105 GLU A C 1
ATOM 812 O O . GLU A 1 105 ? -7.653 -3.920 9.240 1.00 98.38 105 GLU A O 1
ATOM 817 N N . GLU A 1 106 ? -7.908 -2.342 7.671 1.00 98.25 106 GLU A N 1
ATOM 818 C CA . GLU A 1 106 ? -6.468 -2.080 7.546 1.00 98.25 106 GLU A CA 1
ATOM 819 C C . GLU A 1 106 ? -5.864 -1.536 8.850 1.00 98.25 106 GLU A C 1
ATOM 821 O O . GLU A 1 106 ? -4.780 -1.957 9.254 1.00 98.25 106 GLU A O 1
ATOM 826 N N . MET A 1 107 ? -6.584 -0.668 9.569 1.00 97.56 107 MET A N 1
ATOM 827 C CA . MET A 1 107 ? -6.153 -0.158 10.878 1.00 97.56 107 MET A CA 1
ATOM 828 C C . MET A 1 107 ? -6.054 -1.239 1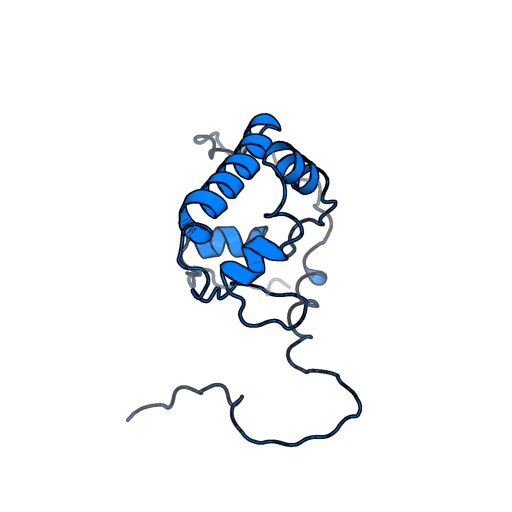1.959 1.00 97.56 107 MET A C 1
ATOM 830 O O . MET A 1 107 ? -5.361 -1.034 12.954 1.00 97.56 107 MET A O 1
ATOM 834 N N . GLN A 1 108 ? -6.777 -2.351 11.817 1.00 97.88 108 GLN A N 1
ATOM 835 C CA . GLN A 1 108 ? -6.823 -3.403 12.829 1.00 97.88 108 GLN A CA 1
ATOM 836 C C . GLN A 1 108 ? -5.954 -4.610 12.466 1.00 97.88 108 GLN A C 1
ATOM 838 O O . GLN A 1 108 ? -5.362 -5.227 13.354 1.00 97.88 108 GLN A O 1
ATOM 843 N N . TYR A 1 109 ? -5.881 -4.957 11.181 1.00 97.88 109 TYR A N 1
ATOM 844 C CA . TYR A 1 109 ? -5.351 -6.240 10.727 1.00 97.88 109 TYR A CA 1
ATOM 845 C C . TYR A 1 109 ? -4.135 -6.129 9.803 1.00 97.88 109 TYR A C 1
ATOM 847 O O . TYR A 1 109 ? -3.488 -7.151 9.556 1.00 97.88 109 TYR A O 1
ATOM 855 N N . ASN A 1 110 ? -3.774 -4.938 9.307 1.00 97.62 110 ASN A N 1
ATOM 856 C CA . ASN A 1 110 ? -2.619 -4.811 8.421 1.00 97.62 110 ASN A CA 1
ATOM 857 C C . ASN A 1 110 ? -1.307 -5.089 9.183 1.00 97.62 110 ASN A C 1
ATOM 859 O O . ASN A 1 110 ? -0.926 -4.320 10.063 1.00 97.62 110 ASN A O 1
ATOM 863 N N . PRO A 1 111 ? -0.533 -6.129 8.827 1.00 97.00 111 PRO A N 1
ATOM 864 C CA . PRO A 1 111 ? 0.621 -6.554 9.622 1.00 97.00 111 PRO A CA 1
ATOM 865 C C . PRO A 1 111 ? 1.769 -5.532 9.662 1.00 97.00 111 PRO A C 1
ATOM 867 O O . PRO A 1 111 ? 2.655 -5.651 10.512 1.00 97.00 111 PRO A O 1
ATOM 870 N N . ARG A 1 112 ? 1.775 -4.557 8.743 1.00 97.12 112 ARG A N 1
ATOM 871 C CA . ARG A 1 112 ? 2.806 -3.518 8.630 1.00 97.12 112 ARG A CA 1
ATOM 872 C C . ARG A 1 112 ? 2.317 -2.178 9.171 1.00 97.12 112 ARG A C 1
ATOM 874 O O . ARG A 1 112 ? 3.024 -1.555 9.949 1.00 97.12 112 ARG A O 1
ATOM 881 N N . LEU A 1 113 ? 1.118 -1.746 8.779 1.00 95.75 113 LEU A N 1
ATOM 882 C CA . LEU A 1 113 ? 0.607 -0.400 9.078 1.00 95.75 113 LEU A CA 1
ATOM 883 C C . LEU A 1 113 ? 0.068 -0.237 10.502 1.00 95.75 113 LEU A C 1
ATOM 885 O O . LEU A 1 113 ? -0.128 0.891 10.948 1.00 95.75 113 LEU A O 1
ATOM 889 N N . THR A 1 114 ? -0.125 -1.339 11.232 1.00 95.62 114 THR A N 1
ATOM 890 C CA . THR A 1 114 ? -0.456 -1.318 12.666 1.00 95.62 114 THR A CA 1
ATOM 891 C C . THR A 1 114 ? 0.782 -1.196 13.564 1.00 95.62 114 THR A C 1
ATOM 893 O O . THR A 1 114 ? 0.672 -1.364 14.779 1.00 95.62 114 THR A O 1
ATOM 896 N N . LYS A 1 115 ? 1.981 -1.045 12.989 1.00 95.81 115 LYS A N 1
ATOM 897 C CA . LYS A 1 115 ? 3.245 -0.887 13.722 1.00 95.81 115 LYS A CA 1
ATOM 898 C C . LYS A 1 115 ? 3.608 0.591 13.839 1.00 95.81 115 LYS A C 1
ATOM 900 O O . LYS A 1 115 ? 3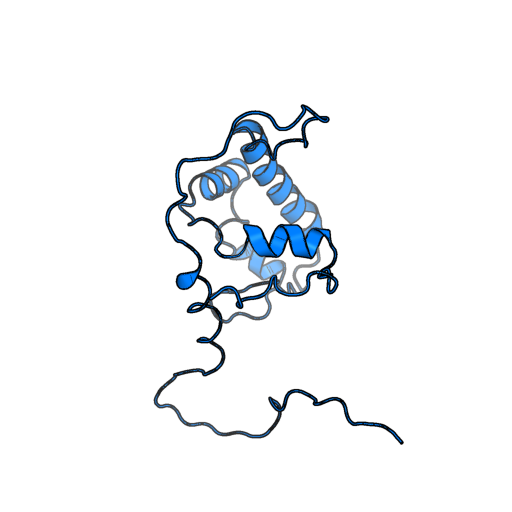.086 1.412 13.093 1.00 95.81 115 LYS A O 1
ATOM 905 N N . ASP A 1 116 ? 4.498 0.916 14.771 1.00 94.50 116 ASP A N 1
ATOM 906 C CA . ASP A 1 116 ? 5.145 2.229 14.825 1.00 94.50 116 ASP A CA 1
ATOM 907 C C . ASP A 1 116 ? 6.051 2.465 13.603 1.00 94.50 116 ASP A C 1
ATOM 909 O O . ASP A 1 116 ? 6.377 1.544 12.848 1.00 94.50 116 ASP A O 1
ATOM 913 N N . GLU A 1 117 ? 6.438 3.721 13.406 1.00 92.56 117 GLU A N 1
ATOM 914 C CA . GLU A 1 117 ? 7.192 4.200 12.249 1.00 92.56 117 GLU A CA 1
ATOM 915 C C . GLU A 1 117 ? 8.568 3.540 12.113 1.00 92.56 117 GLU A C 1
ATOM 917 O O . GLU A 1 117 ? 8.934 3.082 11.025 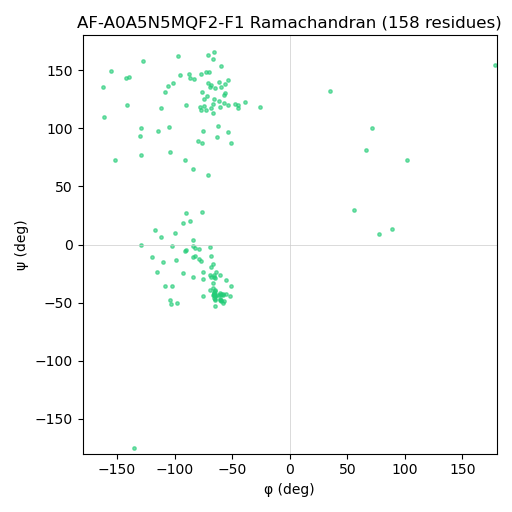1.00 92.56 117 GLU A O 1
ATOM 922 N N . GLU A 1 118 ? 9.299 3.400 13.215 1.00 93.38 118 GLU A N 1
ATOM 923 C CA . GLU A 1 118 ? 10.600 2.743 13.242 1.00 93.38 118 GLU A CA 1
ATOM 924 C C . GLU A 1 118 ? 10.489 1.252 12.904 1.00 93.38 118 GLU A C 1
ATOM 926 O O . GLU A 1 118 ? 11.264 0.735 12.090 1.00 93.38 118 GLU A O 1
ATOM 931 N N . THR A 1 119 ? 9.501 0.560 13.475 1.00 95.56 119 THR A N 1
ATOM 932 C CA . THR A 1 119 ? 9.245 -0.854 13.182 1.00 95.56 119 THR A CA 1
ATOM 933 C C . THR A 1 119 ? 8.806 -1.053 11.734 1.00 95.56 119 THR A C 1
ATOM 935 O O . THR A 1 119 ? 9.299 -1.964 11.065 1.00 95.56 119 THR A O 1
ATOM 938 N N . PHE A 1 120 ? 7.923 -0.197 11.210 1.00 95.94 120 PHE A N 1
ATOM 939 C CA . PHE A 1 120 ? 7.513 -0.229 9.806 1.00 95.94 120 PHE A CA 1
ATOM 940 C C . PHE A 1 120 ? 8.721 -0.083 8.878 1.00 95.94 120 PHE A C 1
ATOM 942 O O . PHE A 1 120 ? 8.921 -0.910 7.985 1.00 95.94 120 PHE A O 1
ATOM 949 N N . LYS A 1 121 ? 9.559 0.931 9.120 1.00 94.44 121 LYS A N 1
ATOM 950 C CA . LYS A 1 121 ? 10.781 1.169 8.350 1.00 94.44 121 LYS A CA 1
ATOM 951 C C . LYS A 1 121 ? 11.701 -0.048 8.379 1.00 94.44 121 LYS A C 1
ATOM 953 O O . LYS A 1 121 ? 12.140 -0.499 7.325 1.00 94.44 121 LYS A O 1
ATOM 958 N N . SER A 1 122 ? 11.944 -0.606 9.565 1.00 94.94 122 SER A N 1
ATOM 959 C CA . SER A 1 122 ? 12.790 -1.789 9.725 1.00 94.94 122 SER A CA 1
ATOM 960 C C . SER A 1 122 ? 12.244 -2.987 8.944 1.00 94.94 122 SER A C 1
ATOM 962 O O . SER A 1 122 ? 13.003 -3.661 8.250 1.00 94.94 122 SER A O 1
ATOM 964 N N . ILE A 1 123 ? 10.930 -3.230 8.978 1.00 95.94 123 ILE A N 1
ATOM 965 C CA . ILE A 1 123 ? 10.309 -4.294 8.179 1.00 95.94 123 ILE A CA 1
ATOM 966 C C . ILE A 1 123 ? 10.563 -4.058 6.687 1.00 95.94 123 ILE A C 1
ATOM 968 O O . ILE A 1 123 ? 10.984 -4.985 6.000 1.00 95.94 123 ILE A O 1
ATOM 972 N N . MET A 1 124 ? 10.322 -2.839 6.191 1.00 95.06 124 MET A N 1
ATOM 973 C CA . MET A 1 124 ? 10.445 -2.506 4.767 1.00 95.06 124 MET A CA 1
ATOM 974 C C . MET A 1 124 ? 11.891 -2.579 4.255 1.00 95.06 124 MET A C 1
ATOM 976 O O . MET A 1 124 ? 12.110 -3.065 3.148 1.00 95.06 124 MET A O 1
ATOM 980 N N . GLU A 1 125 ? 12.876 -2.167 5.057 1.00 94.00 125 GLU A N 1
ATOM 981 C CA . GLU A 1 125 ? 14.307 -2.262 4.721 1.00 94.00 125 GLU A CA 1
ATOM 982 C C . GLU A 1 125 ? 14.807 -3.709 4.623 1.00 94.00 125 GLU A C 1
ATOM 984 O O . GLU A 1 125 ? 15.739 -3.987 3.872 1.00 94.00 125 GLU A O 1
ATOM 989 N N . ASN A 1 126 ? 14.183 -4.635 5.356 1.00 95.06 126 ASN A N 1
ATOM 990 C CA . ASN A 1 126 ? 14.614 -6.031 5.440 1.00 95.06 126 ASN A CA 1
ATOM 991 C C . ASN A 1 126 ? 13.806 -6.983 4.540 1.00 95.06 126 ASN A C 1
ATOM 993 O O . ASN A 1 126 ? 13.945 -8.205 4.644 1.00 95.06 126 ASN A O 1
ATOM 997 N N . LEU A 1 127 ? 12.958 -6.464 3.644 1.00 94.50 127 LEU A N 1
ATOM 998 C CA . LEU A 1 127 ? 12.284 -7.299 2.652 1.00 94.50 127 LEU A CA 1
ATOM 999 C C . LEU A 1 127 ? 13.283 -7.742 1.573 1.00 94.50 127 LEU A C 1
ATOM 1001 O O . LEU A 1 127 ? 13.772 -6.934 0.790 1.00 94.50 127 LEU A O 1
ATOM 1005 N N . ASN A 1 128 ? 13.536 -9.046 1.479 1.00 94.50 128 ASN A N 1
ATOM 1006 C CA . ASN A 1 128 ? 14.407 -9.624 0.453 1.00 94.50 128 ASN A CA 1
ATOM 1007 C C . ASN A 1 128 ? 13.642 -9.858 -0.865 1.00 94.50 128 ASN A C 1
ATOM 1009 O O . ASN A 1 128 ? 13.384 -10.998 -1.255 1.00 94.50 128 ASN A O 1
ATOM 1013 N N . LEU A 1 129 ? 13.199 -8.769 -1.500 1.00 94.38 129 LEU A N 1
ATOM 1014 C CA . LEU A 1 129 ? 12.420 -8.821 -2.739 1.00 94.38 129 LEU A CA 1
ATOM 1015 C C . LEU A 1 129 ? 13.333 -8.959 -3.967 1.00 94.38 129 LEU A C 1
ATOM 1017 O O . LEU A 1 129 ? 14.392 -8.330 -4.012 1.00 94.38 129 LEU A O 1
ATOM 1021 N N . PRO A 1 130 ? 12.929 -9.742 -4.984 1.00 95.88 130 PRO A N 1
ATOM 1022 C CA . PRO A 1 130 ? 13.639 -9.776 -6.252 1.00 95.88 130 PRO A CA 1
ATOM 1023 C C . PRO A 1 130 ? 13.512 -8.436 -6.980 1.00 95.88 130 PRO A C 1
ATOM 1025 O O . PRO A 1 130 ? 12.576 -7.664 -6.749 1.00 95.88 130 PRO A O 1
ATOM 1028 N N . TYR A 1 131 ? 14.428 -8.196 -7.914 1.00 95.94 131 TYR A N 1
ATOM 1029 C CA . TYR A 1 131 ? 14.316 -7.073 -8.835 1.00 95.94 131 TYR A CA 1
ATOM 1030 C C . TYR A 1 131 ? 12.974 -7.141 -9.598 1.00 95.94 131 TYR A C 1
ATOM 1032 O O . TYR A 1 131 ? 12.629 -8.219 -10.100 1.00 95.94 131 TYR A O 1
ATOM 1040 N N . PRO A 1 132 ? 12.176 -6.056 -9.674 1.00 96.06 132 PRO A N 1
ATOM 1041 C CA . PRO A 1 132 ? 10.860 -6.130 -10.299 1.00 96.06 132 PRO A CA 1
ATOM 1042 C C . PRO A 1 132 ? 10.971 -6.407 -11.804 1.00 96.06 132 PRO A C 1
ATOM 1044 O O . PRO A 1 132 ? 11.544 -5.620 -12.549 1.00 96.06 132 PRO A O 1
ATOM 1047 N N . LYS A 1 133 ? 10.370 -7.513 -12.257 1.00 96.88 133 LYS A N 1
ATOM 1048 C CA . LYS A 1 133 ? 10.587 -8.093 -13.598 1.00 96.88 133 LYS A CA 1
ATOM 1049 C C . LYS A 1 133 ? 10.347 -7.148 -14.784 1.00 96.88 133 LYS A C 1
ATOM 1051 O O . LYS A 1 133 ? 10.967 -7.318 -15.819 1.00 96.88 133 LYS A O 1
ATOM 1056 N N . MET A 1 134 ? 9.433 -6.187 -14.649 1.00 96.12 134 MET A N 1
ATOM 1057 C CA . MET A 1 134 ? 9.007 -5.311 -15.750 1.00 96.12 134 MET A CA 1
ATOM 1058 C C . MET A 1 134 ? 9.435 -3.850 -15.569 1.00 96.12 134 MET A C 1
ATOM 1060 O O . MET A 1 134 ? 8.993 -3.003 -16.339 1.00 96.12 134 MET A O 1
ATOM 1064 N N . ILE A 1 135 ? 10.243 -3.509 -14.557 1.00 96.75 135 ILE A N 1
ATOM 1065 C CA . ILE A 1 135 ? 10.495 -2.098 -14.208 1.00 96.75 135 ILE A CA 1
ATOM 1066 C C . ILE A 1 135 ? 11.234 -1.327 -15.310 1.00 96.75 135 ILE A C 1
ATOM 1068 O O . ILE A 1 135 ? 10.839 -0.202 -15.609 1.00 96.75 135 ILE A O 1
ATOM 1072 N N . ASP A 1 136 ? 12.215 -1.952 -15.967 1.00 95.38 136 ASP A N 1
ATOM 1073 C CA . ASP A 1 136 ? 13.023 -1.327 -17.027 1.00 95.38 136 ASP A CA 1
ATOM 1074 C C . ASP A 1 136 ? 12.227 -1.043 -18.307 1.00 95.38 136 ASP A C 1
ATOM 1076 O O . ASP A 1 136 ? 12.615 -0.199 -19.109 1.00 95.38 136 ASP A O 1
ATOM 1080 N N . ILE A 1 137 ? 11.085 -1.714 -18.485 1.00 93.50 137 ILE A N 1
ATOM 1081 C CA . ILE A 1 137 ? 10.174 -1.511 -19.617 1.00 93.50 137 ILE A CA 1
ATOM 1082 C C . ILE A 1 137 ? 9.031 -0.578 -19.205 1.00 93.50 137 ILE A C 1
ATOM 1084 O O . ILE A 1 137 ? 8.730 0.406 -19.880 1.00 93.50 137 ILE A O 1
ATOM 1088 N N . ALA A 1 138 ? 8.389 -0.873 -18.073 1.00 95.19 138 ALA A N 1
ATOM 1089 C CA . ALA A 1 138 ? 7.187 -0.183 -17.632 1.00 95.19 138 ALA A CA 1
ATOM 1090 C C . ALA A 1 138 ? 7.464 1.266 -17.220 1.00 95.19 138 ALA A C 1
ATOM 1092 O O . ALA A 1 138 ? 6.657 2.138 -17.529 1.00 95.19 138 ALA A O 1
ATOM 1093 N N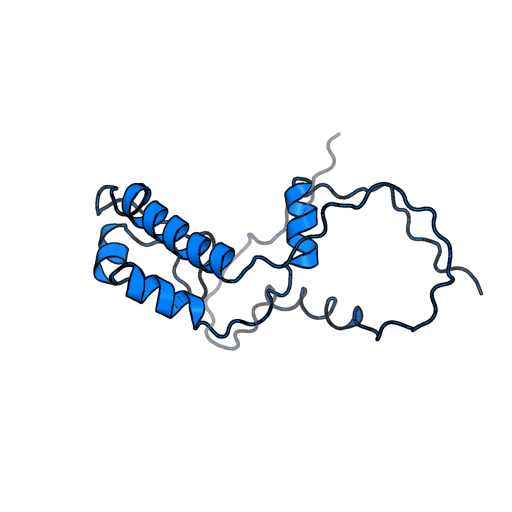 . VAL A 1 139 ? 8.583 1.553 -16.542 1.00 95.50 139 VAL A N 1
ATOM 1094 C CA . VAL A 1 139 ? 8.874 2.922 -16.086 1.00 95.50 139 VAL A CA 1
ATOM 1095 C C . VAL A 1 139 ? 9.078 3.874 -17.270 1.00 95.50 139 VAL A C 1
ATOM 1097 O O . VAL A 1 139 ? 8.355 4.870 -17.317 1.00 95.50 139 VAL A O 1
ATOM 1100 N N . PRO A 1 140 ? 9.956 3.597 -18.257 1.00 93.81 140 PRO A N 1
ATOM 1101 C CA . PRO A 1 140 ? 10.106 4.478 -19.416 1.00 93.81 140 PRO A CA 1
ATOM 1102 C C . PRO A 1 140 ? 8.802 4.687 -20.195 1.00 93.81 140 PRO A C 1
ATOM 1104 O O . PRO A 1 140 ? 8.470 5.822 -20.534 1.00 93.81 140 PRO A O 1
ATOM 1107 N N . LEU A 1 141 ? 8.021 3.622 -20.417 1.00 93.38 141 LEU A N 1
ATOM 1108 C CA . LEU A 1 141 ? 6.742 3.722 -21.125 1.00 93.38 141 LEU A CA 1
ATOM 1109 C C . LEU A 1 141 ? 5.721 4.558 -20.352 1.00 93.38 141 LEU A C 1
ATOM 1111 O O . LEU A 1 141 ? 5.072 5.423 -20.933 1.00 93.38 141 LEU A O 1
ATOM 1115 N N . ASN A 1 142 ? 5.598 4.360 -19.039 1.00 94.69 142 ASN A N 1
ATOM 1116 C CA . ASN A 1 142 ? 4.665 5.127 -18.213 1.00 94.69 142 ASN A CA 1
ATOM 1117 C C . ASN A 1 142 ? 5.060 6.608 -18.120 1.00 94.69 142 ASN A C 1
ATOM 1119 O O . ASN A 1 142 ? 4.181 7.469 -18.085 1.00 94.69 142 ASN A O 1
ATOM 1123 N N . MET A 1 143 ? 6.361 6.918 -18.145 1.00 94.12 143 MET A N 1
ATOM 1124 C CA . MET A 1 143 ? 6.863 8.297 -18.221 1.00 94.12 143 MET A CA 1
ATOM 1125 C C . MET A 1 143 ? 6.511 8.965 -19.560 1.00 94.12 143 MET A C 1
ATOM 1127 O O . MET A 1 143 ? 6.334 10.180 -19.606 1.00 94.12 143 MET A O 1
ATOM 1131 N N . ALA A 1 144 ? 6.333 8.176 -20.624 1.00 93.31 144 ALA A N 1
ATOM 1132 C CA . ALA A 1 144 ? 5.801 8.603 -21.918 1.00 93.31 144 ALA A CA 1
ATOM 1133 C C . ALA A 1 144 ? 4.271 8.418 -22.040 1.00 93.31 144 ALA A C 1
ATOM 1135 O O . ALA A 1 144 ? 3.737 8.376 -23.147 1.00 93.31 144 ALA A O 1
ATOM 1136 N N . CYS A 1 145 ? 3.548 8.278 -20.921 1.00 93.19 145 CYS A N 1
ATOM 1137 C CA . CYS A 1 145 ? 2.096 8.056 -20.883 1.00 93.19 145 CYS A CA 1
ATOM 1138 C C . CYS A 1 145 ? 1.611 6.827 -21.682 1.00 93.19 145 CYS A C 1
ATOM 1140 O O . CYS A 1 145 ? 0.491 6.814 -22.188 1.00 93.19 145 CYS A O 1
ATOM 1142 N N . GLY A 1 146 ? 2.446 5.795 -21.803 1.00 90.44 146 GLY A N 1
ATOM 1143 C CA . GLY A 1 146 ? 2.151 4.580 -22.564 1.00 90.44 146 GLY A CA 1
ATOM 1144 C C . GLY A 1 146 ? 2.288 4.741 -24.080 1.00 90.44 146 GLY A C 1
ATOM 1145 O O . GLY A 1 146 ? 1.899 3.838 -24.819 1.00 90.44 146 GLY A O 1
ATOM 1146 N N . LEU A 1 147 ? 2.825 5.866 -24.559 1.00 88.12 147 LEU A N 1
ATOM 1147 C CA . LEU A 1 147 ? 3.063 6.085 -25.981 1.00 88.12 147 LEU A CA 1
ATOM 1148 C C . LEU A 1 147 ? 4.300 5.311 -26.437 1.00 88.12 147 LEU A C 1
ATOM 1150 O O . LEU A 1 147 ? 5.364 5.382 -25.824 1.00 88.12 147 LEU A O 1
ATOM 1154 N N . GLN A 1 148 ? 4.147 4.590 -27.542 1.00 80.81 148 GLN A N 1
ATOM 1155 C CA . GLN A 1 148 ? 5.242 3.934 -28.245 1.00 80.81 148 GLN A CA 1
ATOM 1156 C C . GLN A 1 148 ? 5.534 4.721 -29.516 1.00 80.81 148 GLN A C 1
ATOM 1158 O O . GLN A 1 148 ? 4.611 5.142 -30.217 1.00 80.81 148 GLN A O 1
ATOM 1163 N N . ASP A 1 149 ? 6.813 4.930 -29.812 1.00 75.25 149 ASP A N 1
ATOM 1164 C CA . ASP A 1 149 ? 7.208 5.580 -31.052 1.00 75.25 149 ASP A CA 1
ATOM 1165 C C . ASP A 1 149 ? 7.047 4.587 -32.211 1.00 75.25 149 ASP A C 1
ATOM 1167 O O . ASP A 1 149 ? 7.886 3.719 -32.447 1.00 75.25 149 ASP A O 1
ATOM 1171 N N . LEU A 1 150 ? 5.921 4.688 -32.920 1.00 69.00 150 LEU A N 1
ATOM 1172 C CA . LEU A 1 150 ? 5.582 3.822 -34.055 1.00 69.00 150 LEU A CA 1
ATOM 1173 C C . LEU A 1 150 ? 6.477 4.070 -35.285 1.00 69.00 150 LEU A C 1
ATOM 1175 O O . LEU A 1 150 ? 6.310 3.406 -36.306 1.00 69.00 150 LEU A O 1
ATOM 1179 N N . SER A 1 151 ? 7.399 5.037 -35.217 1.00 67.12 151 SER A N 1
ATOM 1180 C CA . SER A 1 151 ? 8.300 5.385 -36.319 1.00 67.12 151 SER A CA 1
ATOM 1181 C C . SER A 1 151 ? 9.537 4.482 -36.430 1.00 67.12 151 SER A C 1
ATOM 1183 O O . SER A 1 151 ? 10.229 4.525 -37.451 1.00 67.12 151 SER A O 1
ATOM 1185 N N . VAL A 1 152 ? 9.797 3.615 -35.442 1.00 61.06 152 VAL A N 1
ATOM 1186 C CA . VAL A 1 152 ? 10.858 2.602 -35.531 1.00 61.06 152 VAL A CA 1
ATOM 1187 C C . VAL A 1 152 ? 10.352 1.425 -36.364 1.00 61.06 152 VAL A C 1
ATOM 1189 O O . VAL A 1 152 ? 9.778 0.463 -35.859 1.00 61.06 152 VAL A O 1
ATOM 1192 N N . THR A 1 153 ? 10.552 1.511 -37.678 1.00 54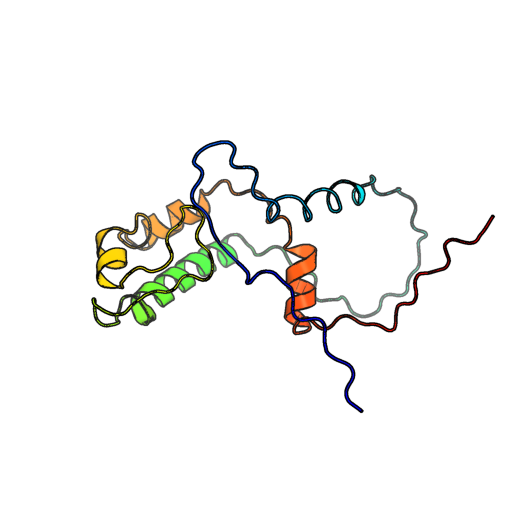.72 153 THR A N 1
ATOM 1193 C CA . THR A 1 153 ? 10.475 0.329 -38.545 1.00 54.72 153 THR A CA 1
ATOM 1194 C C . THR A 1 153 ? 11.557 -0.672 -38.117 1.00 54.72 153 THR A C 1
ATOM 1196 O O . THR A 1 153 ? 12.660 -0.246 -37.762 1.00 54.72 153 THR A O 1
ATOM 1199 N N . PRO A 1 154 ? 11.273 -1.989 -38.098 1.00 56.81 154 PRO A N 1
ATOM 1200 C CA . PRO A 1 154 ? 12.288 -2.985 -37.784 1.00 56.81 154 PRO A CA 1
ATOM 1201 C C . PRO A 1 154 ? 13.444 -2.824 -38.768 1.00 56.81 154 PRO A C 1
ATOM 1203 O O . PRO A 1 154 ? 13.229 -2.903 -39.976 1.00 56.81 154 PRO A O 1
ATOM 1206 N N . VAL A 1 155 ? 14.653 -2.581 -38.257 1.00 58.09 155 VAL A N 1
ATOM 1207 C CA . VAL A 1 155 ? 15.873 -2.705 -39.058 1.00 58.09 155 VAL A CA 1
ATOM 1208 C C . VAL A 1 155 ? 15.877 -4.099 -39.671 1.00 58.09 155 VAL A C 1
ATOM 1210 O O . VAL A 1 155 ? 15.789 -5.102 -38.962 1.00 58.09 155 VAL A O 1
ATOM 1213 N N . ASP A 1 156 ? 15.886 -4.115 -40.998 1.00 49.97 156 ASP A N 1
ATOM 1214 C CA . ASP A 1 156 ? 15.664 -5.272 -41.844 1.00 49.97 156 ASP A CA 1
ATOM 1215 C C . ASP A 1 156 ? 16.441 -6.505 -41.370 1.00 49.97 156 ASP A C 1
ATOM 1217 O O . ASP A 1 156 ? 17.670 -6.563 -41.429 1.00 49.97 156 ASP A O 1
ATOM 1221 N N . ALA A 1 157 ? 15.703 -7.555 -41.006 1.00 52.47 157 ALA A N 1
ATOM 1222 C CA . ALA A 1 157 ? 16.193 -8.927 -41.025 1.00 52.47 157 ALA A CA 1
ATOM 1223 C C . ALA A 1 157 ? 16.337 -9.393 -42.489 1.00 52.47 157 ALA A C 1
ATOM 1225 O O . ALA A 1 157 ? 15.664 -10.318 -42.936 1.00 52.47 157 ALA A O 1
ATOM 1226 N N . SER A 1 158 ? 17.162 -8.699 -43.277 1.00 50.25 158 SER A N 1
ATOM 1227 C CA . SER A 1 158 ? 17.562 -9.140 -44.614 1.00 50.25 158 SER A CA 1
ATOM 1228 C C . SER A 1 158 ? 18.940 -8.593 -44.992 1.00 50.25 158 SER A C 1
ATOM 1230 O O . SER A 1 158 ? 19.105 -7.733 -45.850 1.00 50.25 158 SER A O 1
ATOM 1232 N N . SER A 1 159 ? 19.972 -9.151 -44.376 1.00 46.97 159 SER A N 1
ATOM 1233 C CA . SER A 1 159 ? 21.292 -9.220 -44.998 1.00 46.97 159 SER A CA 1
ATOM 1234 C C . SER A 1 159 ? 21.782 -10.659 -44.901 1.00 46.97 159 SER A C 1
ATOM 1236 O O . SER A 1 159 ? 22.175 -11.151 -43.846 1.00 46.97 159 SER A O 1
ATOM 1238 N N . ASN A 1 160 ? 21.615 -11.328 -46.039 1.00 44.19 160 ASN A N 1
ATOM 1239 C CA . ASN A 1 160 ? 22.120 -12.647 -46.394 1.00 44.19 160 ASN A CA 1
ATOM 1240 C C . ASN A 1 160 ? 23.649 -12.617 -46.539 1.00 44.19 160 ASN A C 1
ATOM 1242 O O . ASN A 1 160 ? 24.153 -11.576 -47.025 1.00 44.19 160 ASN A O 1
#

Secondary structure (DSSP, 8-state):
-PPPP-------------S----GGGSSSSHHHHTT-PPPPS---S-----------PPPPHHHHHHHHHHHHHHIIIIITTS-TT-EE--S--SSS---EEHHHHHHH-TTTTS-HHHHHHHHHT--PPPPTTHHHHHHHHHTTT---TT-PPP-S---

Radius of gyration: 23.69 Å; Cα contacts (8 Å, |Δi|>4): 60; chains: 1; bounding box: 57×47×61 Å

Sequence (160 aa):
MDTPIAVNSCLQDKTMDTSTANDPCSQDSNEHYEQSHQPLDSTLPPNAPANSSPESLSIPTPQRISNIYLTFASFLWNQILSLPKDTFIYPAHDYRGFTVSTVGEEMQYNPRLTKDEETFKSIMENLNLPYPKMIDIAVPLNMACGLQDLSVTPVDASSN